Protein AF-A0A447KKD6-F1 (afdb_monomer_lite)

Organism: Serratia odorifera (NCBI:txid618)

Foldseek 3Di:
DVVLQVVQDVVPDPDDGDDSVRSVVVVVVVLVVVLVVLLVVQQVDAQQPPRHGPPDDPVDDPCQVDPSGCPVCVVVVRDDDD

Radius of gyration: 18.28 Å; chains: 1; bounding box: 44×20×42 Å

pLDDT: mean 96.01, std 3.19, range [73.88, 98.31]

Sequence (82 aa):
MEMLKENCAARRPQREPYDMDEYITMLIRKDNAELKKQLAALSERCCGKCKDKLPGDPAGCYFLGDSSCWQTYGWHELKLTV

Secondary structure (DSSP, 8-state):
-HHHHHHHHHTSTTSPPPPHHHHHHHHHHHHHHHHHHHHHHHHT-B-TTT-PBTT--TT--TTTT-TTSHHHHGGGGTS---

Structure (mmCIF, N/CA/C/O backbone):
data_AF-A0A447KKD6-F1
#
_entry.id   AF-A0A447KKD6-F1
#
loop_
_atom_site.group_PDB
_atom_site.id
_atom_site.type_symbol
_atom_site.label_atom_id
_atom_site.label_alt_id
_atom_site.label_comp_id
_atom_site.label_asym_id
_atom_site.label_entity_id
_atom_site.label_seq_id
_atom_site.pdbx_PDB_ins_code
_atom_site.Cartn_x
_atom_site.Cartn_y
_atom_site.Cartn_z
_atom_site.occupancy
_atom_site.B_iso_or_equiv
_atom_site.auth_seq_id
_atom_site.auth_comp_id
_atom_site.auth_asym_id
_atom_site.auth_atom_id
_atom_site.pdbx_PDB_model_num
ATOM 1 N N . MET A 1 1 ? -2.776 5.917 21.216 1.00 73.88 1 MET A N 1
ATOM 2 C CA . MET A 1 1 ? -4.010 5.147 21.506 1.00 73.88 1 MET A CA 1
ATOM 3 C C . MET A 1 1 ? -5.269 6.008 21.528 1.00 73.88 1 MET A C 1
ATOM 5 O O . MET A 1 1 ? -6.333 5.472 21.263 1.00 73.88 1 MET A O 1
ATOM 9 N N . GLU A 1 2 ? -5.181 7.309 21.815 1.00 91.81 2 GLU A N 1
ATOM 10 C CA . GLU A 1 2 ? -6.351 8.200 21.909 1.00 91.81 2 GLU A CA 1
ATOM 11 C C . GLU A 1 2 ? -7.157 8.271 20.603 1.00 91.81 2 GLU A C 1
ATOM 13 O O . GLU A 1 2 ? -8.300 7.824 20.578 1.00 91.81 2 GLU A O 1
ATOM 18 N N . MET A 1 3 ? -6.503 8.602 19.483 1.00 94.38 3 MET A N 1
ATOM 19 C CA . MET A 1 3 ? -7.110 8.565 18.141 1.00 94.38 3 MET A CA 1
ATOM 20 C C . MET A 1 3 ? -7.731 7.202 17.777 1.00 94.38 3 MET A C 1
ATOM 22 O O . MET A 1 3 ? -8.692 7.136 17.014 1.00 94.38 3 MET A O 1
ATOM 26 N N . LEU A 1 4 ? -7.195 6.087 18.291 1.00 94.88 4 LEU A N 1
ATOM 27 C CA . LEU A 1 4 ? -7.764 4.759 18.037 1.00 94.88 4 LEU A CA 1
ATOM 28 C C . LEU A 1 4 ? -9.111 4.608 18.757 1.00 94.88 4 LEU A C 1
ATOM 30 O O . LEU A 1 4 ? -10.096 4.239 18.124 1.00 94.88 4 LEU A O 1
ATOM 34 N N . LYS A 1 5 ? -9.160 4.953 20.050 1.00 93.94 5 LYS A N 1
ATOM 35 C CA . LYS A 1 5 ? -10.370 4.874 20.883 1.00 93.94 5 LYS A CA 1
ATOM 36 C C . LYS A 1 5 ? -11.466 5.825 20.408 1.00 93.94 5 LYS A C 1
ATOM 38 O O . LYS A 1 5 ? -12.619 5.416 20.304 1.00 93.94 5 LYS A O 1
ATOM 43 N N . GLU A 1 6 ? -11.108 7.063 20.074 1.00 96.50 6 GLU A N 1
ATOM 44 C CA . GLU A 1 6 ? -12.046 8.042 19.511 1.00 96.50 6 GLU A CA 1
ATOM 45 C C . GLU A 1 6 ? -12.693 7.504 18.233 1.00 96.50 6 GLU A C 1
ATOM 47 O O . GLU A 1 6 ? -13.915 7.521 18.079 1.00 96.50 6 GLU A O 1
ATOM 52 N N . ASN A 1 7 ? -11.880 6.937 17.340 1.00 97.25 7 ASN A N 1
ATOM 53 C CA . ASN A 1 7 ? -12.370 6.374 16.092 1.00 97.25 7 ASN A CA 1
ATOM 54 C C . ASN A 1 7 ? -13.215 5.103 16.283 1.00 97.25 7 ASN A C 1
ATOM 56 O O . ASN A 1 7 ? -14.144 4.892 15.499 1.00 97.25 7 ASN A O 1
ATOM 60 N N . CYS A 1 8 ? -12.941 4.275 17.299 1.00 97.44 8 CYS A N 1
ATOM 61 C CA . CYS A 1 8 ? -13.791 3.128 17.635 1.00 97.44 8 CYS A CA 1
ATOM 62 C C . CYS A 1 8 ? -15.243 3.562 17.883 1.00 97.44 8 CYS A C 1
ATOM 64 O O . C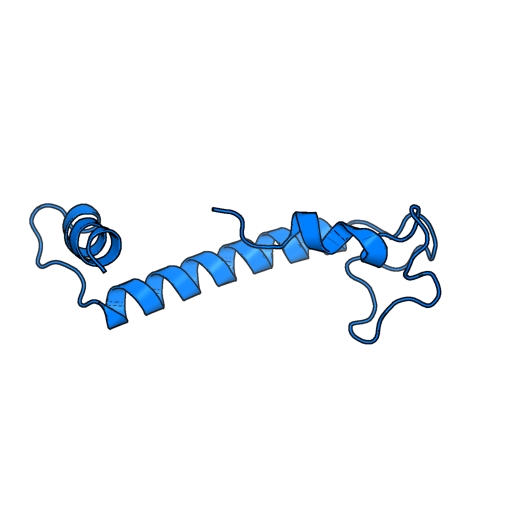YS A 1 8 ? -16.164 2.920 17.374 1.00 97.44 8 CYS A O 1
ATOM 66 N N . ALA A 1 9 ? -15.446 4.657 18.623 1.00 97.31 9 ALA A N 1
ATOM 67 C CA . ALA A 1 9 ? -16.771 5.214 18.892 1.00 97.31 9 ALA A CA 1
ATOM 68 C C . ALA A 1 9 ? -17.334 5.965 17.673 1.00 97.31 9 ALA A C 1
ATOM 70 O O . ALA A 1 9 ? -18.467 5.720 17.255 1.00 97.31 9 ALA A O 1
ATOM 71 N N . ALA A 1 10 ? -16.532 6.829 17.043 1.00 97.56 10 ALA A N 1
ATOM 72 C CA . ALA A 1 10 ? -16.978 7.674 15.932 1.00 97.56 10 ALA A CA 1
ATOM 73 C C . ALA A 1 10 ? -17.452 6.875 14.705 1.00 97.56 10 ALA A C 1
ATOM 75 O O . ALA A 1 10 ? -18.323 7.327 13.962 1.00 97.56 10 ALA A O 1
ATOM 76 N N . ARG A 1 11 ? -16.915 5.667 14.484 1.00 96.50 11 ARG A N 1
ATOM 77 C CA . ARG A 1 11 ? -17.324 4.792 13.371 1.00 96.50 11 ARG A CA 1
ATOM 78 C C . ARG A 1 11 ? -18.585 3.965 13.635 1.00 96.50 11 ARG A C 1
ATOM 80 O O . ARG A 1 11 ? -19.067 3.318 12.704 1.00 96.50 11 ARG A O 1
ATOM 87 N N . ARG A 1 12 ? -19.108 3.961 14.862 1.00 95.81 12 ARG A N 1
ATOM 88 C CA . ARG A 1 12 ? -20.328 3.247 15.272 1.00 95.81 12 ARG A CA 1
ATOM 89 C C . ARG A 1 12 ? -21.257 4.199 16.044 1.00 95.81 12 ARG A C 1
ATOM 91 O O . ARG A 1 12 ? -21.532 3.969 17.219 1.00 95.81 12 ARG A O 1
ATOM 98 N N . PRO A 1 13 ? -21.757 5.280 15.410 1.00 96.44 13 PRO A N 1
ATOM 99 C CA . PRO A 1 13 ? -22.617 6.235 16.099 1.00 96.44 13 PRO A CA 1
ATOM 100 C C . PRO A 1 13 ? -23.857 5.530 16.661 1.00 96.44 13 PRO A C 1
ATOM 102 O O . PRO A 1 13 ? -24.503 4.750 15.960 1.00 96.44 13 PRO A O 1
ATOM 105 N N . GLN A 1 14 ? -24.179 5.817 17.928 1.00 96.19 14 GLN A N 1
ATOM 106 C CA . GLN A 1 14 ? -25.336 5.258 18.652 1.00 96.19 14 GLN A CA 1
ATOM 107 C C . GLN A 1 14 ? -25.303 3.724 18.811 1.00 96.19 14 GLN A C 1
ATOM 109 O O . GLN A 1 14 ? -26.339 3.087 19.008 1.00 96.19 14 GLN A O 1
ATOM 114 N N . ARG A 1 15 ? -24.120 3.115 18.714 1.00 97.00 15 ARG A N 1
ATOM 115 C CA . ARG A 1 15 ? -23.879 1.686 18.936 1.00 97.00 15 ARG A CA 1
ATOM 116 C C . ARG A 1 15 ? -22.674 1.515 19.857 1.00 97.00 15 ARG A C 1
ATOM 118 O O . ARG A 1 15 ? -21.928 2.465 20.081 1.00 97.00 15 ARG A O 1
ATOM 125 N N . GLU A 1 16 ? -22.490 0.299 20.367 1.00 96.81 16 GLU A N 1
ATOM 126 C CA . GLU A 1 16 ? -21.276 -0.044 21.107 1.00 96.81 16 GLU A CA 1
ATOM 127 C C . GLU A 1 16 ? -20.048 0.221 20.215 1.00 96.81 16 GLU A C 1
ATOM 129 O O . GLU A 1 16 ? -20.047 -0.204 19.047 1.00 96.81 16 GLU A O 1
ATOM 134 N N . PRO A 1 17 ? -19.026 0.939 20.712 1.00 97.12 17 PRO A N 1
ATOM 135 C CA . PRO A 1 17 ? -17.779 1.135 19.989 1.00 97.12 17 PRO A CA 1
ATOM 136 C C . PRO A 1 17 ? -17.152 -0.190 19.550 1.00 97.12 17 PRO A C 1
ATOM 138 O O . PRO A 1 17 ? -17.408 -1.251 20.114 1.00 97.12 17 PRO A O 1
ATOM 141 N N . TYR A 1 18 ? -16.298 -0.132 18.533 1.00 97.62 18 TYR A N 1
ATOM 142 C CA . TYR A 1 18 ? -15.422 -1.264 18.239 1.00 97.62 18 TYR A CA 1
ATOM 143 C C . TYR A 1 18 ? -14.527 -1.587 19.443 1.00 97.62 18 TYR A C 1
ATOM 145 O O . TYR A 1 18 ? -13.966 -0.672 20.056 1.00 97.62 18 TYR A O 1
ATOM 153 N N . ASP A 1 19 ? -14.297 -2.876 19.695 1.00 96.75 19 ASP A N 1
ATOM 154 C CA . ASP A 1 19 ? -13.093 -3.277 20.423 1.00 96.75 19 ASP A CA 1
ATOM 155 C C . ASP A 1 19 ? -11.842 -2.831 19.635 1.00 96.75 19 ASP A C 1
ATOM 157 O O . ASP A 1 19 ? -11.874 -2.698 18.407 1.00 96.75 19 ASP A O 1
ATOM 161 N N . MET A 1 20 ? -10.735 -2.550 20.325 1.00 95.62 20 MET A N 1
ATOM 162 C CA . MET A 1 20 ? -9.527 -2.041 19.668 1.00 95.62 20 MET A CA 1
ATOM 163 C C . MET A 1 20 ? -8.949 -3.041 18.656 1.00 95.62 20 MET A C 1
ATOM 165 O O . MET A 1 20 ? -8.563 -2.621 17.560 1.00 95.62 20 MET A O 1
ATOM 169 N N . ASP A 1 21 ? -8.961 -4.340 18.962 1.00 96.81 21 ASP A N 1
ATOM 170 C CA . ASP A 1 21 ? -8.463 -5.379 18.056 1.00 96.81 21 ASP A CA 1
ATOM 171 C C . ASP A 1 21 ? -9.422 -5.583 16.879 1.00 96.81 21 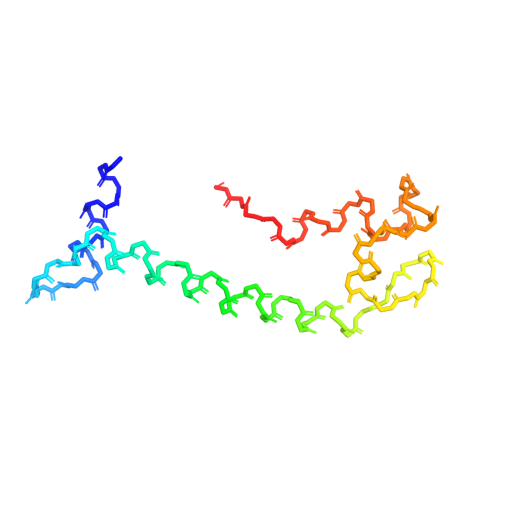ASP A C 1
ATOM 173 O O . ASP A 1 21 ? -8.987 -5.747 15.730 1.00 96.81 21 ASP A O 1
ATOM 177 N N . GLU A 1 22 ? -10.735 -5.487 17.131 1.00 97.19 22 GLU A N 1
ATOM 178 C CA . GLU A 1 22 ? -11.754 -5.475 16.076 1.00 97.19 22 GLU A CA 1
ATOM 179 C C . GLU A 1 22 ? -11.498 -4.310 15.108 1.00 97.19 22 GLU A C 1
ATOM 181 O O . GLU A 1 22 ? -11.467 -4.497 13.885 1.00 97.19 22 GLU A O 1
ATOM 186 N N . TYR A 1 23 ? -11.254 -3.109 15.637 1.00 97.12 23 TYR A N 1
ATOM 187 C CA . TYR A 1 23 ? -11.043 -1.927 14.814 1.00 97.12 23 TYR A CA 1
ATOM 188 C C . TYR A 1 23 ? -9.751 -2.009 13.995 1.00 97.12 23 TYR A C 1
ATOM 190 O O . TYR A 1 23 ? -9.784 -1.758 12.787 1.00 97.12 23 TYR A O 1
ATOM 198 N N . ILE A 1 24 ? -8.633 -2.420 14.604 1.00 97.25 24 ILE A N 1
ATOM 199 C CA . ILE A 1 24 ? -7.351 -2.614 13.904 1.00 97.25 24 ILE A CA 1
ATOM 200 C C . ILE A 1 24 ? -7.499 -3.662 12.796 1.00 97.25 24 ILE A C 1
ATOM 202 O O . ILE A 1 24 ? -7.077 -3.424 11.662 1.00 97.25 24 ILE A O 1
ATOM 206 N N . THR A 1 25 ? -8.172 -4.780 13.077 1.00 98.19 25 THR A N 1
ATOM 207 C CA . THR A 1 25 ? -8.445 -5.820 12.073 1.00 98.19 25 THR A CA 1
ATOM 208 C C . THR A 1 25 ? -9.221 -5.255 10.884 1.00 98.19 25 THR A C 1
ATOM 210 O O . THR A 1 25 ? -8.904 -5.544 9.726 1.00 98.19 25 THR A O 1
ATOM 213 N N . MET A 1 26 ? -10.226 -4.416 11.142 1.00 97.81 26 MET A N 1
ATOM 214 C CA . MET A 1 26 ? -10.998 -3.774 1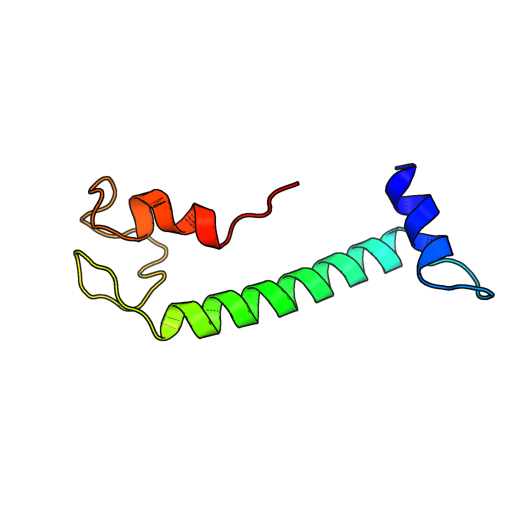0.081 1.00 97.81 26 MET A CA 1
ATOM 215 C C . MET A 1 26 ? -10.180 -2.752 9.290 1.00 97.81 26 MET A C 1
ATOM 217 O O . MET A 1 26 ? -10.338 -2.682 8.070 1.00 97.81 26 MET A O 1
ATOM 221 N N . LEU A 1 27 ? -9.286 -2.000 9.935 1.00 96.81 27 LEU A N 1
ATOM 222 C CA . LEU A 1 27 ? -8.363 -1.097 9.244 1.00 96.81 27 LEU A CA 1
ATOM 223 C C . LEU A 1 27 ? -7.430 -1.864 8.303 1.00 96.81 27 LEU A C 1
ATOM 225 O O . LEU A 1 27 ? -7.359 -1.511 7.130 1.00 96.81 27 LEU A O 1
ATOM 229 N N . ILE A 1 28 ? -6.821 -2.960 8.764 1.00 97.81 28 ILE A N 1
ATOM 230 C CA . ILE A 1 28 ? -5.953 -3.820 7.939 1.00 97.81 28 ILE A CA 1
ATOM 231 C C . ILE A 1 28 ? -6.716 -4.379 6.735 1.00 97.81 28 ILE A C 1
ATOM 233 O O . ILE A 1 28 ? -6.208 -4.395 5.616 1.00 97.81 28 ILE A O 1
ATOM 237 N N . ARG A 1 29 ? -7.964 -4.824 6.926 1.00 98.19 29 ARG A N 1
ATOM 238 C CA . ARG A 1 29 ? -8.791 -5.328 5.817 1.00 98.19 29 ARG A CA 1
ATOM 239 C C . ARG A 1 29 ? -9.095 -4.247 4.785 1.00 98.19 29 ARG A C 1
ATOM 241 O O . ARG A 1 29 ? -9.064 -4.537 3.590 1.00 98.19 29 ARG A O 1
ATOM 248 N N . LYS A 1 30 ? -9.404 -3.028 5.236 1.00 97.44 30 LYS A N 1
ATOM 249 C CA . LYS A 1 30 ? -9.657 -1.887 4.346 1.00 97.44 30 LYS A CA 1
ATOM 250 C C . LYS A 1 30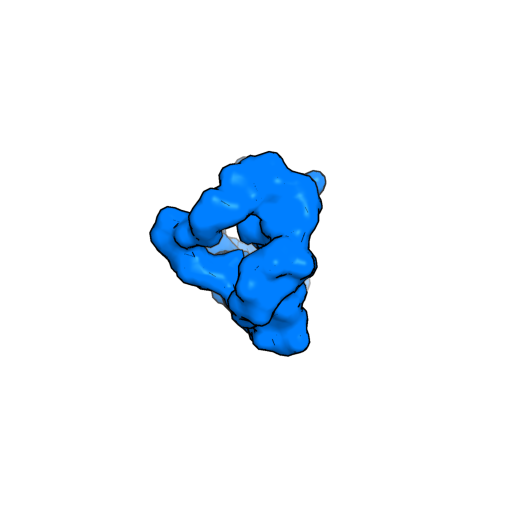 ? -8.401 -1.499 3.576 1.00 97.44 30 LYS A C 1
ATOM 252 O O . LYS A 1 30 ? -8.486 -1.329 2.365 1.00 97.44 30 LYS A O 1
ATOM 257 N N . ASP A 1 31 ? -7.272 -1.425 4.266 1.00 98.06 31 ASP A N 1
ATOM 258 C CA . ASP A 1 31 ? -5.969 -1.131 3.676 1.00 98.06 31 ASP A CA 1
ATOM 259 C C . ASP A 1 31 ? -5.575 -2.173 2.619 1.00 98.06 31 ASP A C 1
ATOM 261 O O . ASP A 1 31 ? -5.339 -1.837 1.465 1.00 98.06 31 ASP A O 1
ATOM 265 N N . ASN A 1 32 ? -5.660 -3.463 2.950 1.00 98.25 32 ASN A N 1
ATOM 266 C CA . ASN A 1 32 ? -5.373 -4.548 2.009 1.00 98.25 32 ASN A CA 1
ATOM 267 C C . ASN A 1 32 ? -6.288 -4.524 0.770 1.00 98.25 32 ASN A C 1
ATOM 269 O O . ASN A 1 32 ? -5.858 -4.847 -0.337 1.00 98.25 32 ASN A O 1
ATOM 273 N N . ALA A 1 33 ? -7.565 -4.161 0.934 1.00 98.31 33 ALA A N 1
ATOM 274 C CA . ALA A 1 33 ? -8.480 -4.016 -0.195 1.00 98.31 33 ALA A CA 1
ATOM 275 C C . ALA A 1 33 ? -8.090 -2.841 -1.106 1.00 98.31 33 ALA A C 1
ATOM 277 O O . ALA A 1 33 ? -8.227 -2.951 -2.324 1.00 98.31 33 ALA A O 1
ATOM 278 N N . GLU A 1 34 ? -7.598 -1.746 -0.531 1.00 97.62 34 GLU A N 1
ATOM 279 C CA . GLU A 1 34 ? -7.100 -0.595 -1.281 1.00 97.62 34 GLU A CA 1
ATOM 280 C C . GLU A 1 34 ? -5.785 -0.920 -1.997 1.00 97.62 34 GLU A C 1
ATOM 282 O O . GLU A 1 34 ? -5.688 -0.736 -3.210 1.00 97.62 34 GLU A O 1
ATOM 287 N N . LEU A 1 35 ? -4.824 -1.532 -1.299 1.00 97.62 35 LEU A N 1
ATOM 288 C CA . LEU A 1 35 ? -3.554 -1.967 -1.880 1.00 97.62 35 LEU A CA 1
ATOM 289 C C . LEU A 1 35 ? -3.766 -2.902 -3.079 1.00 97.62 35 LEU A C 1
ATOM 291 O O . LEU A 1 35 ? -3.120 -2.749 -4.113 1.00 97.62 35 LEU A O 1
ATOM 295 N N . LYS A 1 36 ? -4.721 -3.838 -2.997 1.00 98.12 36 LYS A N 1
ATOM 296 C CA . LYS A 1 36 ? -5.075 -4.708 -4.131 1.00 98.12 36 LYS A CA 1
ATOM 297 C C . LYS A 1 36 ? -5.545 -3.928 -5.358 1.00 98.12 36 LYS A C 1
ATOM 299 O O . LYS A 1 36 ? -5.190 -4.303 -6.473 1.00 98.12 36 LYS A O 1
ATOM 304 N N . LYS A 1 37 ? -6.327 -2.858 -5.178 1.00 97.94 37 LYS A N 1
ATOM 305 C CA . LYS A 1 37 ? -6.766 -2.003 -6.293 1.00 97.94 37 LYS A CA 1
ATOM 306 C C . LYS A 1 37 ? -5.598 -1.231 -6.892 1.00 97.94 37 LYS A C 1
ATOM 308 O O . LYS A 1 37 ? -5.483 -1.177 -8.113 1.00 97.94 37 LYS A O 1
ATOM 313 N N . GLN A 1 38 ? -4.727 -0.680 -6.049 1.00 97.38 38 GLN A N 1
ATOM 314 C CA . GLN A 1 38 ? -3.528 0.029 -6.495 1.00 97.38 38 GLN A CA 1
ATOM 315 C C . GLN A 1 38 ? -2.611 -0.893 -7.302 1.00 97.38 38 GLN A C 1
ATOM 317 O O . GLN A 1 38 ? -2.197 -0.535 -8.400 1.00 97.38 38 GLN A O 1
ATOM 322 N N . LEU A 1 39 ? -2.365 -2.112 -6.813 1.00 97.12 39 LEU A N 1
ATOM 323 C CA . LEU A 1 39 ? -1.571 -3.118 -7.520 1.00 97.12 39 LEU A CA 1
ATOM 324 C C . LEU A 1 39 ? -2.219 -3.555 -8.838 1.00 97.12 39 LEU A C 1
ATOM 326 O O . LEU A 1 39 ? -1.514 -3.703 -9.832 1.00 97.12 39 LEU A O 1
ATOM 330 N N . ALA A 1 40 ? -3.545 -3.717 -8.877 1.00 97.75 40 ALA A N 1
ATOM 331 C CA . ALA A 1 40 ? -4.254 -4.028 -10.116 1.00 97.75 40 ALA A CA 1
ATOM 332 C C . ALA A 1 40 ? -4.084 -2.906 -11.154 1.00 97.75 40 ALA A C 1
ATOM 334 O O . ALA A 1 40 ? -3.671 -3.175 -12.279 1.00 97.75 40 ALA A O 1
ATOM 335 N N . ALA A 1 41 ? -4.299 -1.647 -10.764 1.00 97.12 41 ALA A N 1
ATOM 336 C CA . ALA A 1 41 ? -4.088 -0.498 -11.647 1.00 97.12 41 ALA A CA 1
ATOM 337 C C . ALA A 1 41 ? -2.621 -0.365 -12.095 1.00 97.12 41 ALA A C 1
ATOM 339 O O . ALA A 1 41 ? -2.338 -0.017 -13.241 1.00 97.12 41 ALA A O 1
ATOM 340 N N . LEU A 1 42 ? -1.678 -0.668 -11.201 1.00 96.75 42 LEU A N 1
ATOM 341 C CA . LEU A 1 42 ? -0.253 -0.652 -11.498 1.00 96.75 42 LEU A CA 1
ATOM 342 C C . LEU A 1 42 ? 0.132 -1.744 -12.508 1.00 96.75 42 LEU A C 1
ATOM 344 O O . LEU A 1 42 ? 0.965 -1.493 -13.374 1.00 96.75 42 LEU A O 1
ATOM 348 N N . SER A 1 43 ? -0.503 -2.916 -12.446 1.00 96.06 43 SER A N 1
ATOM 349 C CA . SER A 1 43 ? -0.210 -4.052 -13.333 1.00 96.06 43 SER A CA 1
ATOM 350 C C . SER A 1 43 ? -0.550 -3.814 -14.811 1.00 96.06 43 S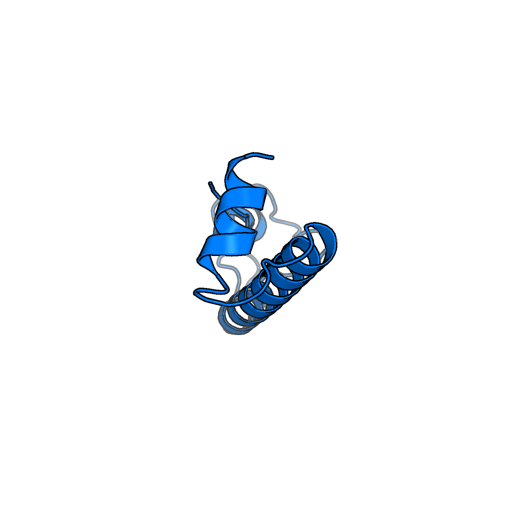ER A C 1
ATOM 352 O O . SER A 1 43 ? -0.032 -4.515 -15.684 1.00 96.06 43 SER A O 1
ATOM 354 N N . GLU A 1 44 ? -1.354 -2.786 -15.100 1.00 97.50 44 GLU A N 1
ATOM 355 C CA . GLU A 1 44 ? -1.654 -2.315 -16.459 1.00 97.50 44 GLU A CA 1
ATOM 356 C C . GLU A 1 44 ? -0.532 -1.442 -17.053 1.00 97.50 44 GLU A C 1
ATOM 358 O O . GLU A 1 44 ? -0.540 -1.109 -18.238 1.00 97.50 44 GLU A O 1
ATOM 363 N N . ARG A 1 45 ? 0.456 -1.057 -16.238 1.00 97.44 45 ARG A N 1
ATOM 364 C CA . ARG A 1 45 ? 1.605 -0.234 -16.631 1.00 97.44 45 ARG A CA 1
ATOM 365 C C . ARG A 1 45 ? 2.868 -1.086 -16.742 1.00 97.44 45 ARG A C 1
ATOM 367 O O . ARG A 1 45 ? 3.016 -2.132 -16.113 1.00 97.44 45 ARG A O 1
ATOM 374 N N . CYS A 1 46 ? 3.823 -0.588 -17.522 1.00 97.75 46 CYS A N 1
ATOM 375 C CA . CYS A 1 46 ? 5.150 -1.181 -17.667 1.00 97.75 46 CYS A CA 1
ATOM 376 C C . CYS A 1 46 ? 6.239 -0.205 -17.210 1.00 97.75 46 CYS A C 1
ATOM 378 O O . CYS A 1 46 ? 6.072 1.016 -17.267 1.00 97.75 46 CYS A O 1
ATOM 380 N N . CYS A 1 47 ? 7.375 -0.744 -16.777 1.00 97.75 47 CYS A N 1
ATOM 381 C CA . CYS A 1 47 ? 8.547 0.028 -16.389 1.00 97.75 47 CYS A CA 1
ATOM 382 C C . CYS A 1 47 ? 9.093 0.844 -17.568 1.00 97.75 47 CYS A C 1
ATOM 384 O O . CYS A 1 47 ? 9.218 0.340 -18.684 1.00 97.75 47 CYS A O 1
ATOM 386 N N . GLY A 1 48 ? 9.484 2.098 -17.320 1.00 95.25 48 GLY A N 1
ATOM 387 C CA . GLY A 1 48 ? 10.073 2.967 -18.341 1.00 95.25 48 GLY A CA 1
ATOM 388 C C . GLY A 1 48 ? 11.390 2.429 -18.907 1.00 95.25 48 GLY A C 1
ATOM 389 O O . GLY A 1 48 ? 11.638 2.589 -20.105 1.00 95.25 48 GLY A O 1
ATOM 390 N N . LYS A 1 49 ? 12.18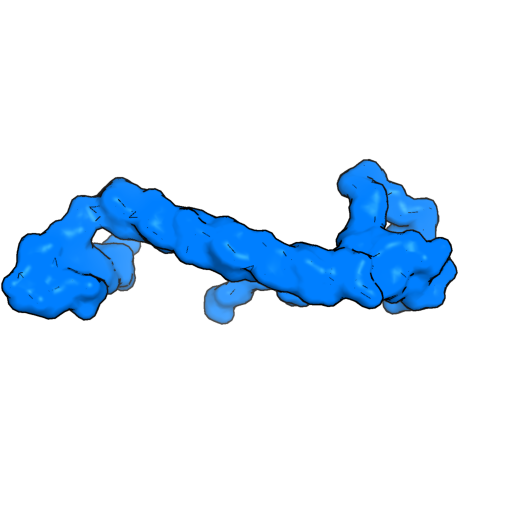3 1.739 -18.073 1.00 97.19 49 LYS A N 1
ATOM 391 C CA . LYS A 1 49 ? 13.503 1.190 -18.415 1.00 97.19 49 LYS A CA 1
ATOM 392 C C . LYS A 1 49 ? 13.460 -0.250 -18.935 1.00 97.19 49 LYS A C 1
ATOM 394 O O . LYS A 1 49 ? 13.742 -0.456 -20.109 1.00 97.19 49 LYS A O 1
ATOM 399 N N . CYS A 1 50 ? 13.112 -1.230 -18.093 1.00 95.88 50 CYS A N 1
ATOM 400 C CA . CYS A 1 50 ? 13.147 -2.653 -18.472 1.00 95.88 50 CYS A CA 1
ATOM 401 C C . CYS A 1 50 ? 11.930 -3.125 -19.276 1.00 95.88 50 CYS A C 1
ATOM 403 O O . CYS A 1 50 ? 11.979 -4.202 -19.850 1.00 95.88 50 CYS A O 1
ATOM 405 N N . LYS A 1 51 ? 10.856 -2.326 -19.337 1.00 96.81 51 LYS A N 1
ATOM 406 C CA . LYS A 1 51 ? 9.576 -2.659 -19.991 1.00 96.81 51 LYS A CA 1
ATOM 407 C C . LYS A 1 51 ? 8.782 -3.811 -19.364 1.00 96.81 51 LYS A C 1
ATOM 409 O O . LYS A 1 51 ? 7.695 -4.098 -19.853 1.00 96.81 51 LYS A O 1
ATOM 414 N N . ASP A 1 52 ? 9.240 -4.388 -18.255 1.00 96.06 52 ASP A N 1
ATOM 415 C CA . ASP A 1 52 ? 8.454 -5.364 -17.494 1.00 96.06 52 ASP A CA 1
ATOM 416 C C . ASP A 1 52 ? 7.179 -4.742 -16.918 1.00 96.06 52 ASP A C 1
ATOM 418 O O . ASP A 1 52 ? 7.135 -3.543 -16.610 1.00 96.06 52 ASP A O 1
ATOM 422 N N . LYS A 1 53 ? 6.154 -5.577 -16.720 1.00 97.12 53 LYS A N 1
ATOM 423 C CA . LYS A 1 53 ? 4.937 -5.181 -16.004 1.00 97.12 53 LYS A CA 1
ATOM 424 C C . LYS A 1 53 ? 5.271 -4.769 -14.574 1.00 97.12 53 LYS A C 1
ATOM 426 O O . LYS A 1 53 ? 6.057 -5.429 -13.898 1.00 97.12 53 LYS A O 1
ATOM 431 N N . LEU A 1 54 ? 4.652 -3.691 -14.110 1.00 97.44 54 LEU A N 1
ATOM 432 C CA . LEU A 1 54 ? 4.847 -3.196 -12.750 1.00 97.44 54 LEU A CA 1
ATOM 433 C C . LEU A 1 54 ? 4.068 -4.047 -11.726 1.00 97.44 54 LEU A C 1
ATOM 435 O O . LEU A 1 54 ? 3.018 -4.591 -12.067 1.00 97.44 54 LEU A O 1
ATOM 439 N N . PRO A 1 55 ? 4.554 -4.179 -10.474 1.00 96.00 55 PRO A N 1
ATOM 440 C CA . PRO A 1 55 ? 5.769 -3.571 -9.913 1.00 96.00 55 PRO A CA 1
ATOM 441 C C . PRO A 1 55 ? 7.086 -4.257 -10.327 1.00 96.00 55 PRO A C 1
ATOM 443 O O . PRO A 1 55 ? 8.157 -3.782 -9.955 1.00 96.00 55 PRO A O 1
ATOM 446 N N . GLY A 1 56 ? 7.033 -5.330 -11.118 1.00 93.88 56 GLY A N 1
ATOM 447 C CA . GLY A 1 56 ? 8.192 -6.123 -11.540 1.00 93.88 56 GLY A CA 1
ATOM 448 C C . GLY A 1 56 ? 8.550 -7.232 -10.548 1.00 93.88 56 GLY A C 1
ATOM 449 O O . GLY A 1 56 ? 7.769 -7.550 -9.652 1.00 93.88 56 GLY A O 1
ATOM 450 N N . ASP A 1 57 ? 9.728 -7.832 -10.722 1.00 94.31 57 ASP A N 1
ATOM 451 C CA . ASP A 1 57 ? 10.213 -8.935 -9.884 1.00 94.31 57 ASP A CA 1
ATOM 452 C C . ASP A 1 57 ? 10.411 -8.488 -8.415 1.00 94.31 57 ASP A C 1
ATOM 454 O O . ASP A 1 57 ? 11.082 -7.472 -8.187 1.00 94.31 57 ASP A O 1
ATOM 458 N N . PRO A 1 58 ? 9.868 -9.219 -7.418 1.00 93.56 58 PRO A N 1
ATOM 459 C CA . PRO A 1 58 ? 10.120 -8.971 -5.996 1.00 93.56 58 PRO A CA 1
ATOM 460 C C . PRO A 1 58 ? 11.597 -9.024 -5.578 1.00 93.56 58 PRO A C 1
ATOM 462 O O . PRO A 1 58 ? 11.966 -8.381 -4.597 1.00 93.56 58 PRO A O 1
ATOM 465 N N . ALA A 1 59 ? 12.441 -9.773 -6.294 1.00 95.31 59 ALA A N 1
ATOM 466 C CA . ALA A 1 59 ? 13.886 -9.830 -6.065 1.00 95.31 59 ALA A CA 1
ATOM 467 C C . ALA A 1 59 ? 14.625 -8.572 -6.559 1.00 95.31 59 ALA A C 1
ATOM 469 O O . ALA A 1 59 ? 15.800 -8.385 -6.240 1.00 95.31 59 ALA A O 1
ATOM 470 N N . GLY A 1 60 ? 13.939 -7.696 -7.296 1.00 93.38 60 GLY A N 1
ATOM 471 C CA . GLY A 1 60 ? 14.480 -6.446 -7.803 1.00 93.38 60 GLY A CA 1
ATOM 472 C C . GLY A 1 60 ? 14.825 -6.489 -9.293 1.00 93.38 60 GLY A C 1
ATOM 473 O O . GLY A 1 60 ? 15.193 -7.513 -9.862 1.00 93.38 60 GLY A O 1
ATOM 474 N N . CYS A 1 61 ? 14.722 -5.335 -9.943 1.00 95.94 61 CYS A N 1
ATOM 475 C CA . CYS A 1 61 ? 15.105 -5.133 -11.332 1.00 95.94 61 CYS A CA 1
ATOM 476 C C . CYS A 1 61 ? 16.617 -4.909 -11.450 1.00 95.94 61 CYS A C 1
ATOM 478 O O . CYS A 1 61 ? 17.215 -4.198 -10.645 1.00 95.94 61 CYS A O 1
ATOM 480 N N . TYR A 1 62 ? 17.223 -5.404 -12.531 1.00 96.44 62 TYR A N 1
ATOM 481 C CA . TYR A 1 62 ? 18.632 -5.147 -12.848 1.00 96.44 62 TYR A CA 1
ATOM 482 C C . TYR A 1 62 ? 18.986 -3.648 -12.919 1.00 96.44 62 TYR A C 1
ATOM 484 O O . TYR A 1 62 ? 20.099 -3.254 -12.587 1.00 96.44 62 TYR A O 1
ATOM 492 N N . PHE A 1 63 ? 18.035 -2.798 -13.325 1.00 96.69 63 PHE A N 1
ATOM 493 C CA . PHE A 1 63 ? 18.224 -1.346 -13.435 1.00 96.69 63 PHE A CA 1
ATOM 494 C C . PHE A 1 63 ? 17.813 -0.572 -12.172 1.00 96.69 63 PHE A C 1
ATOM 496 O O . PHE A 1 63 ? 17.564 0.632 -12.249 1.00 96.69 63 PHE A O 1
ATOM 503 N N . LEU A 1 64 ? 17.668 -1.235 -11.023 1.00 96.31 64 LEU A N 1
ATOM 504 C CA . LEU A 1 64 ? 17.376 -0.556 -9.761 1.00 96.31 64 LEU A CA 1
ATOM 505 C C . LEU A 1 64 ? 18.457 0.499 -9.461 1.00 96.31 64 LEU A C 1
ATOM 507 O O . LEU A 1 64 ? 19.649 0.209 -9.512 1.00 96.31 64 LEU A O 1
ATOM 511 N N . GLY A 1 65 ? 18.034 1.732 -9.173 1.00 95.88 65 GLY A N 1
ATOM 512 C CA . GLY A 1 65 ? 18.916 2.897 -9.031 1.00 95.88 65 GLY A CA 1
ATOM 513 C C . GLY A 1 65 ? 18.894 3.841 -10.239 1.00 95.88 65 GLY A C 1
ATOM 514 O O . GLY A 1 65 ? 19.189 5.024 -10.088 1.00 95.88 65 GLY A O 1
ATOM 515 N N . ASP A 1 66 ? 18.480 3.369 -11.420 1.00 97.38 66 ASP A N 1
ATOM 516 C CA . ASP A 1 66 ? 18.227 4.227 -12.585 1.00 97.38 66 ASP A CA 1
ATOM 517 C C . ASP A 1 66 ? 16.902 4.986 -12.390 1.00 97.38 66 ASP A C 1
ATOM 519 O O . ASP A 1 66 ? 15.886 4.393 -12.013 1.00 97.38 66 ASP A O 1
ATOM 523 N N . SER A 1 67 ? 16.887 6.292 -12.669 1.00 95.75 67 SER A N 1
ATOM 524 C CA . SER A 1 67 ? 15.695 7.139 -12.515 1.00 95.75 67 SER A CA 1
ATOM 525 C C . SER A 1 67 ? 14.547 6.765 -13.458 1.00 95.75 67 SER A C 1
ATOM 527 O O . SER A 1 67 ? 13.392 7.075 -13.175 1.00 95.75 67 SER A O 1
ATOM 529 N N . SER A 1 68 ? 14.841 6.070 -14.558 1.00 96.31 68 SER A N 1
ATOM 530 C CA . SER A 1 68 ? 13.845 5.551 -15.502 1.00 96.31 68 SER A CA 1
ATOM 531 C C . SER A 1 68 ? 13.290 4.182 -15.089 1.00 96.31 68 SER A C 1
ATOM 533 O O . SER A 1 68 ? 12.324 3.701 -15.692 1.00 96.31 68 SER A O 1
ATOM 535 N N . CYS A 1 69 ? 13.900 3.514 -14.102 1.00 97.69 69 CYS A N 1
ATOM 536 C CA . CYS A 1 69 ? 13.395 2.264 -13.549 1.00 97.69 69 CYS A CA 1
ATOM 537 C C . CYS A 1 69 ? 12.326 2.559 -12.497 1.00 97.69 69 CYS A C 1
ATOM 539 O O . CYS A 1 69 ? 12.582 3.245 -11.507 1.00 97.69 69 CYS A O 1
ATOM 541 N N . TRP A 1 70 ? 11.127 2.002 -12.683 1.00 97.69 70 TRP A N 1
ATOM 542 C CA . TRP A 1 70 ? 10.034 2.229 -11.743 1.00 97.69 70 TRP A CA 1
ATOM 543 C C . TRP A 1 70 ? 10.381 1.735 -10.339 1.00 97.69 70 TRP A C 1
ATOM 545 O O . TRP A 1 70 ? 10.092 2.435 -9.384 1.00 97.69 70 TRP A O 1
ATOM 555 N N . GLN A 1 71 ? 11.068 0.600 -10.176 1.00 96.75 71 GLN A N 1
ATOM 556 C CA . GLN A 1 71 ? 11.387 0.087 -8.837 1.00 96.75 71 GLN A CA 1
ATOM 557 C C . GLN A 1 71 ? 12.308 1.006 -8.011 1.00 96.75 71 GLN A C 1
ATOM 559 O O . GLN A 1 71 ? 12.325 0.889 -6.789 1.00 96.75 71 GLN A O 1
ATOM 564 N N . THR A 1 72 ? 13.017 1.956 -8.634 1.00 97.19 72 THR A N 1
ATOM 565 C CA . THR A 1 72 ? 13.882 2.910 -7.918 1.00 97.19 72 THR A CA 1
ATOM 566 C C . THR A 1 72 ? 13.079 3.840 -7.002 1.00 97.19 72 THR A C 1
ATOM 568 O O . THR A 1 72 ? 13.459 4.058 -5.852 1.00 97.19 72 THR A O 1
ATOM 571 N N . TYR A 1 73 ? 11.942 4.359 -7.479 1.00 96.56 73 TYR A N 1
ATOM 572 C CA . TYR A 1 73 ? 11.128 5.344 -6.744 1.00 96.56 73 TYR A CA 1
ATOM 573 C C . TYR A 1 73 ? 9.630 5.018 -6.704 1.00 96.56 73 TYR A C 1
ATOM 575 O O . TYR A 1 73 ? 8.864 5.668 -6.002 1.00 96.56 73 TYR A O 1
ATOM 583 N N . GLY A 1 74 ? 9.191 3.993 -7.419 1.00 95.19 74 GLY A N 1
ATOM 584 C CA . GLY A 1 74 ? 7.790 3.618 -7.584 1.00 95.19 74 GLY A CA 1
ATOM 585 C C . GLY A 1 74 ? 7.124 3.123 -6.307 1.00 95.19 74 GLY A C 1
ATOM 586 O O . GLY A 1 74 ? 5.919 3.272 -6.144 1.00 95.19 74 GLY A O 1
ATOM 587 N N . TRP A 1 75 ? 7.900 2.639 -5.333 1.00 93.25 75 TRP A N 1
ATOM 588 C CA . TRP A 1 75 ? 7.391 2.307 -3.999 1.00 93.25 75 TRP A CA 1
ATOM 589 C C . TRP A 1 75 ? 6.772 3.519 -3.279 1.00 93.25 75 TRP A C 1
ATOM 591 O O . TRP A 1 75 ? 5.925 3.339 -2.406 1.00 93.25 75 TRP A O 1
ATOM 601 N N . HIS A 1 76 ? 7.127 4.753 -3.663 1.00 95.31 76 HIS A N 1
ATOM 602 C CA . HIS A 1 76 ? 6.454 5.957 -3.173 1.00 95.31 76 HIS A CA 1
ATOM 603 C C . HIS A 1 76 ? 4.977 6.031 -3.591 1.00 95.31 76 HIS A C 1
ATOM 605 O O . HIS A 1 76 ? 4.214 6.686 -2.889 1.00 95.31 76 HIS A O 1
ATOM 611 N N . GLU A 1 77 ? 4.574 5.364 -4.680 1.00 94.81 77 GLU A N 1
ATOM 612 C CA . GLU A 1 77 ? 3.171 5.280 -5.112 1.00 94.81 77 GLU A CA 1
ATOM 613 C C . GLU A 1 77 ? 2.337 4.337 -4.222 1.00 94.81 77 GLU A C 1
ATOM 615 O O . GLU A 1 77 ? 1.121 4.484 -4.170 1.00 94.81 77 GLU A O 1
ATOM 620 N N . LEU A 1 78 ? 2.969 3.371 -3.537 1.00 95.06 78 LEU A N 1
ATOM 621 C CA . LEU A 1 78 ? 2.281 2.312 -2.777 1.00 95.06 78 LEU A CA 1
ATOM 622 C C . LEU A 1 78 ? 2.453 2.415 -1.256 1.00 95.06 78 LEU A C 1
ATOM 624 O O . LEU A 1 78 ? 1.725 1.767 -0.506 1.00 95.06 78 LEU A O 1
ATOM 628 N N . LYS A 1 79 ? 3.448 3.165 -0.774 1.00 94.88 79 LYS A N 1
ATOM 629 C CA . LYS A 1 79 ? 3.709 3.271 0.664 1.00 94.88 79 LYS A CA 1
ATOM 630 C C . LYS A 1 79 ? 2.603 4.046 1.374 1.00 94.88 79 LYS A C 1
ATOM 632 O O . LYS A 1 79 ? 2.076 5.024 0.851 1.00 94.88 79 LYS A O 1
ATOM 637 N N . LEU A 1 80 ? 2.354 3.679 2.626 1.00 96.12 80 LEU A N 1
ATOM 638 C CA . LEU A 1 80 ? 1.502 4.474 3.498 1.00 96.12 80 LEU A CA 1
ATOM 639 C C . LEU A 1 80 ? 2.184 5.798 3.850 1.00 96.12 80 LEU A C 1
ATOM 641 O O . LEU A 1 80 ? 3.361 5.839 4.219 1.00 96.12 80 LEU A O 1
ATOM 645 N N . THR A 1 81 ? 1.419 6.876 3.752 1.00 92.50 81 THR A N 1
ATOM 646 C CA . THR A 1 81 ? 1.788 8.218 4.205 1.00 92.50 81 THR A CA 1
ATOM 647 C C . THR A 1 81 ? 0.793 8.666 5.269 1.00 92.50 81 THR A C 1
ATOM 649 O O . THR A 1 81 ? -0.385 8.318 5.183 1.00 92.50 81 THR A O 1
ATOM 652 N N . VAL A 1 82 ? 1.272 9.410 6.266 1.00 82.81 82 VAL A N 1
ATOM 653 C CA . VAL A 1 82 ? 0.447 10.018 7.325 1.00 82.81 82 VAL A CA 1
ATOM 654 C C . VAL A 1 82 ? 0.029 11.418 6.908 1.00 82.81 82 VAL A C 1
ATOM 656 O O . VAL A 1 82 ? 0.889 12.113 6.320 1.00 82.81 82 VAL A O 1
#